Protein AF-A0A0N0MYP1-F1 (afdb_monomer_lite)

Sequence (74 aa):
EQESEPRSAAEISAALTQAHPDRSVKTTVVRTTLEGLVAKSHAHRAKQGSSVFYTAAATSEPAAAEPQQEAVAG

pLDDT: mean 75.98, std 20.22, range [34.53, 92.62]

Radius of gyration: 12.99 Å; chains: 1; bounding box: 24×30×40 Å

Secondary structure (DSSP, 8-state):
--PPPPEEHHHHHHHHHHH-TTS---HHHHHHHHHHHHHTTSEEEEEETTEEEEEE---S---S----------

Structure (mmCIF, N/CA/C/O backbone):
data_AF-A0A0N0MYP1-F1
#
_entry.id   AF-A0A0N0MYP1-F1
#
loop_
_atom_site.group_PDB
_atom_site.id
_atom_site.type_symbol
_atom_site.label_atom_id
_atom_site.label_alt_id
_atom_site.label_comp_id
_atom_site.label_asym_id
_atom_site.label_entity_id
_atom_site.label_seq_id
_atom_site.pdbx_PDB_ins_code
_atom_site.Cartn_x
_atom_site.Cartn_y
_atom_site.Cartn_z
_atom_site.occupancy
_atom_site.B_iso_or_equiv
_atom_site.auth_seq_id
_atom_site.auth_comp_id
_atom_site.auth_asym_id
_atom_site.auth_atom_id
_atom_site.pdbx_PDB_model_num
ATOM 1 N N . GLU A 1 1 ? 8.604 -10.687 17.626 1.00 35.53 1 GLU A N 1
ATOM 2 C CA . GLU A 1 1 ? 7.521 -10.515 16.642 1.00 35.53 1 GLU A CA 1
ATOM 3 C C . GLU A 1 1 ? 8.027 -9.523 15.626 1.00 35.53 1 GLU A C 1
ATOM 5 O O . GLU A 1 1 ? 8.579 -8.509 16.028 1.00 35.53 1 GLU A O 1
ATOM 10 N N . GLN A 1 2 ? 8.048 -9.935 14.366 1.00 43.06 2 GLN A N 1
ATOM 11 C CA . GLN A 1 2 ? 8.907 -9.350 13.347 1.00 43.06 2 GLN A CA 1
ATOM 12 C C . GLN A 1 2 ? 8.001 -8.687 12.300 1.00 43.06 2 GLN A C 1
ATOM 14 O O . GLN A 1 2 ? 7.685 -9.278 11.269 1.00 43.06 2 GLN A O 1
ATOM 19 N N . GLU A 1 3 ? 7.411 -7.546 12.677 1.00 51.41 3 GLU A N 1
ATOM 20 C CA . GLU A 1 3 ? 6.472 -6.795 11.838 1.00 51.41 3 GLU A CA 1
ATOM 21 C C . GLU A 1 3 ? 7.252 -5.830 10.932 1.00 51.41 3 GLU A C 1
ATOM 23 O O . GLU A 1 3 ? 7.958 -4.947 11.419 1.00 51.41 3 GLU A O 1
ATOM 28 N N . SER A 1 4 ? 7.123 -5.982 9.606 1.00 57.69 4 SER A N 1
ATOM 29 C CA . SER A 1 4 ? 7.761 -5.083 8.631 1.00 57.69 4 SER A CA 1
ATOM 30 C C . SER A 1 4 ? 7.405 -3.617 8.881 1.00 57.69 4 SER A C 1
ATOM 32 O O . SER 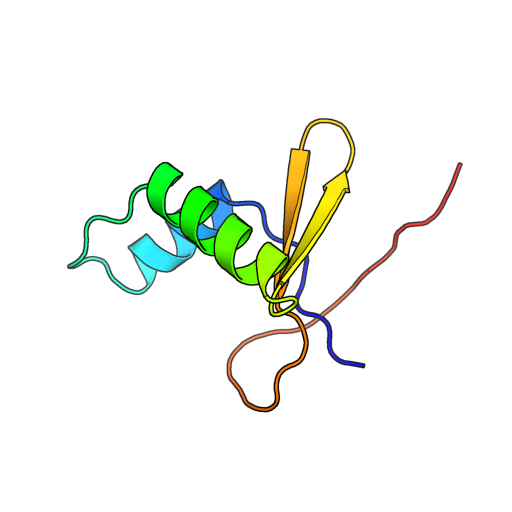A 1 4 ? 6.280 -3.304 9.271 1.00 57.69 4 SER A O 1
ATOM 34 N N . GLU A 1 5 ? 8.333 -2.712 8.560 1.00 69.50 5 GLU A N 1
ATOM 35 C CA . GLU A 1 5 ? 8.096 -1.273 8.683 1.00 69.50 5 GLU A CA 1
ATOM 36 C C . GLU A 1 5 ? 6.850 -0.825 7.891 1.00 69.50 5 GLU A C 1
ATOM 38 O O . GLU A 1 5 ? 6.641 -1.269 6.753 1.00 69.50 5 GLU A O 1
ATOM 43 N N . PRO A 1 6 ? 6.018 0.064 8.462 1.00 81.81 6 PRO A N 1
ATOM 44 C CA . PRO A 1 6 ? 4.810 0.554 7.811 1.00 81.81 6 PRO A CA 1
ATOM 45 C C . PRO A 1 6 ? 5.155 1.357 6.555 1.00 81.81 6 PRO A C 1
ATOM 47 O O . PRO A 1 6 ? 5.771 2.415 6.632 1.00 81.81 6 PRO A O 1
ATOM 50 N N . ARG A 1 7 ? 4.708 0.883 5.384 1.00 87.69 7 ARG A N 1
ATOM 51 C CA . ARG A 1 7 ? 4.911 1.568 4.092 1.00 87.69 7 ARG A CA 1
ATOM 52 C C . ARG A 1 7 ? 3.593 1.986 3.464 1.00 87.69 7 ARG A C 1
ATOM 54 O O . ARG A 1 7 ? 2.590 1.273 3.533 1.00 87.69 7 ARG A O 1
ATOM 61 N N . SER A 1 8 ? 3.576 3.145 2.816 1.00 90.88 8 SER A N 1
ATOM 62 C CA . SER A 1 8 ? 2.409 3.597 2.061 1.00 90.88 8 SER A CA 1
ATOM 63 C C . SER A 1 8 ? 2.278 2.850 0.728 1.00 90.88 8 SER A C 1
ATOM 65 O O . SER A 1 8 ? 3.244 2.330 0.169 1.00 90.88 8 SER A O 1
ATOM 67 N N . ALA A 1 9 ? 1.071 2.832 0.153 1.00 89.19 9 ALA A N 1
ATOM 68 C CA . ALA A 1 9 ? 0.845 2.203 -1.154 1.00 89.19 9 ALA A CA 1
ATOM 69 C C . ALA A 1 9 ? 1.688 2.838 -2.279 1.00 89.19 9 ALA A C 1
ATOM 71 O O . ALA A 1 9 ? 2.073 2.151 -3.225 1.00 89.19 9 ALA A O 1
ATOM 72 N N . ALA A 1 10 ? 1.982 4.139 -2.174 1.00 89.25 10 ALA A N 1
ATOM 73 C CA . ALA A 1 10 ? 2.830 4.846 -3.126 1.00 89.25 10 ALA A CA 1
ATOM 74 C C . ALA A 1 10 ? 4.279 4.345 -3.047 1.00 89.25 10 ALA A C 1
ATOM 76 O O . ALA A 1 10 ? 4.848 3.970 -4.072 1.00 89.25 10 ALA A O 1
ATOM 77 N N . GLU A 1 11 ? 4.834 4.244 -1.839 1.00 90.38 11 GLU A N 1
ATOM 78 C CA . GLU A 1 11 ? 6.186 3.719 -1.612 1.00 90.38 11 GLU A CA 1
ATOM 79 C C . GLU A 1 11 ? 6.314 2.265 -2.063 1.00 90.38 11 GLU A C 1
ATOM 81 O O . GLU A 1 11 ? 7.258 1.920 -2.770 1.00 90.38 11 GLU A O 1
ATOM 86 N N . ILE A 1 12 ? 5.323 1.425 -1.747 1.00 90.00 12 ILE A N 1
ATOM 87 C CA . ILE A 1 12 ? 5.280 0.032 -2.211 1.00 90.00 12 ILE A CA 1
ATOM 88 C C . ILE A 1 12 ? 5.266 -0.018 -3.744 1.00 90.00 12 ILE A C 1
ATOM 90 O O . ILE A 1 12 ? 6.009 -0.791 -4.344 1.00 90.00 12 ILE A O 1
ATOM 94 N N . SER A 1 13 ? 4.465 0.827 -4.404 1.00 90.38 13 SER A N 1
ATOM 95 C CA . SER A 1 13 ? 4.423 0.867 -5.871 1.00 90.38 13 SER A CA 1
ATOM 96 C C . SER A 1 13 ? 5.743 1.327 -6.500 1.00 90.38 13 SER A C 1
ATOM 98 O O . SER A 1 13 ? 6.162 0.766 -7.514 1.00 90.38 13 SER A O 1
ATOM 100 N N . ALA A 1 14 ? 6.428 2.292 -5.882 1.00 90.75 14 ALA A N 1
ATOM 101 C CA . ALA A 1 14 ? 7.735 2.757 -6.331 1.00 90.75 14 ALA A CA 1
ATOM 102 C C . ALA A 1 14 ? 8.798 1.662 -6.171 1.00 90.75 14 ALA A C 1
ATOM 104 O O . ALA A 1 14 ? 9.509 1.366 -7.128 1.00 90.75 14 ALA A O 1
ATOM 105 N N . ALA A 1 15 ? 8.845 1.001 -5.011 1.00 89.81 15 ALA A N 1
ATOM 106 C CA . ALA A 1 15 ? 9.759 -0.111 -4.753 1.00 89.81 15 ALA A CA 1
ATOM 107 C C . ALA A 1 15 ? 9.532 -1.278 -5.729 1.00 89.81 15 ALA A C 1
ATOM 109 O O . ALA A 1 15 ? 10.486 -1.813 -6.286 1.00 89.81 15 ALA A O 1
ATOM 110 N N . LEU A 1 16 ? 8.271 -1.629 -6.007 1.00 89.56 16 LEU A N 1
ATOM 111 C CA . LEU A 1 16 ? 7.928 -2.658 -6.993 1.00 89.56 16 LEU A CA 1
ATOM 112 C C . LEU A 1 16 ? 8.357 -2.271 -8.412 1.00 89.56 16 LEU A C 1
ATOM 114 O O . LEU A 1 16 ? 8.829 -3.125 -9.155 1.00 89.56 16 LEU A O 1
ATOM 118 N N . THR A 1 17 ? 8.219 -0.997 -8.785 1.00 89.88 17 THR A N 1
ATOM 119 C CA . THR A 1 17 ? 8.671 -0.497 -10.093 1.00 89.88 17 THR A CA 1
ATOM 120 C C . THR A 1 17 ? 10.194 -0.547 -10.209 1.00 89.88 17 THR A C 1
ATOM 122 O O . THR A 1 17 ? 10.718 -0.917 -11.252 1.00 89.88 17 THR A O 1
ATOM 125 N N . GLN A 1 18 ? 10.914 -0.213 -9.135 1.00 89.62 18 GLN A N 1
ATOM 126 C CA . GLN A 1 18 ? 12.377 -0.289 -9.097 1.00 89.62 18 GLN A CA 1
ATOM 127 C C . GLN A 1 18 ? 12.884 -1.736 -9.149 1.00 89.62 18 GLN A C 1
ATOM 129 O O . GLN A 1 18 ? 13.853 -2.015 -9.847 1.00 89.62 18 GLN A O 1
ATOM 134 N N . ALA A 1 19 ? 12.227 -2.658 -8.439 1.00 91.38 19 ALA A N 1
ATOM 135 C CA . ALA A 1 19 ? 12.581 -4.077 -8.438 1.00 91.38 19 ALA A CA 1
ATOM 136 C C . ALA A 1 19 ? 12.203 -4.790 -9.749 1.00 91.38 19 ALA A C 1
ATOM 138 O O . ALA A 1 19 ? 12.851 -5.760 -10.142 1.00 91.38 19 ALA A O 1
ATOM 139 N N . HIS A 1 20 ? 11.151 -4.320 -10.425 1.00 90.12 20 HIS A N 1
ATOM 140 C CA . HIS A 1 20 ? 10.629 -4.903 -11.659 1.00 90.12 20 HIS A CA 1
ATOM 141 C C . HIS A 1 20 ? 10.416 -3.827 -12.731 1.00 90.12 20 HIS A C 1
ATOM 143 O O . HIS A 1 20 ? 9.269 -3.544 -13.091 1.00 90.12 20 HIS A O 1
ATOM 149 N N . PRO A 1 21 ? 11.500 -3.247 -13.277 1.00 86.44 21 PRO A N 1
ATOM 150 C CA . PRO A 1 21 ? 11.409 -2.165 -14.258 1.00 86.44 21 PRO A CA 1
ATOM 151 C C . PRO A 1 21 ? 10.728 -2.603 -15.562 1.00 86.44 21 PRO A C 1
ATOM 153 O O . PRO A 1 21 ? 10.090 -1.792 -16.229 1.00 86.44 21 PRO A O 1
ATOM 156 N N . ASP A 1 22 ? 10.781 -3.895 -15.893 1.00 92.12 22 ASP A N 1
ATOM 157 C CA . ASP A 1 22 ? 10.094 -4.481 -17.050 1.00 92.12 22 ASP A CA 1
ATOM 158 C C . ASP A 1 22 ? 8.566 -4.561 -16.881 1.00 92.12 22 ASP A C 1
ATOM 160 O O . ASP A 1 22 ? 7.846 -4.913 -17.819 1.00 92.12 22 ASP A O 1
ATOM 164 N N . ARG A 1 23 ? 8.036 -4.266 -15.685 1.00 88.00 23 ARG A N 1
ATOM 165 C CA . ARG A 1 23 ? 6.600 -4.318 -15.393 1.00 88.00 23 ARG A CA 1
ATOM 166 C C . ARG A 1 23 ? 6.052 -2.938 -15.063 1.00 88.00 23 ARG A C 1
ATOM 168 O O . ARG A 1 23 ? 6.520 -2.248 -14.165 1.00 88.00 23 ARG A O 1
ATOM 175 N N . SER A 1 24 ? 4.953 -2.575 -15.724 1.00 86.81 24 SER A N 1
ATOM 176 C CA . SER A 1 24 ? 4.190 -1.383 -15.352 1.00 86.81 24 SER A CA 1
ATOM 177 C C . SER A 1 24 ? 3.362 -1.659 -14.093 1.00 86.81 24 SER A C 1
ATOM 179 O O . SER A 1 24 ? 2.334 -2.340 -14.143 1.00 86.81 24 SER A O 1
ATOM 181 N N . VAL A 1 25 ? 3.816 -1.137 -12.953 1.00 89.56 25 VAL A N 1
ATOM 182 C CA . VAL A 1 25 ? 3.124 -1.255 -11.665 1.00 89.56 25 VAL A CA 1
ATOM 183 C C . VAL A 1 25 ? 2.251 -0.023 -11.440 1.00 89.56 25 VAL A C 1
ATOM 185 O O . VAL A 1 25 ? 2.736 1.103 -11.3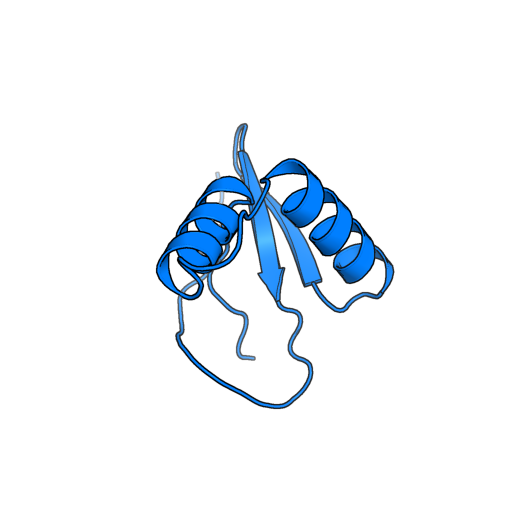73 1.00 89.56 25 VAL A O 1
ATOM 188 N N . LYS A 1 26 ? 0.937 -0.226 -11.301 1.00 91.00 26 LYS A N 1
ATOM 189 C CA . LYS A 1 26 ? -0.019 0.852 -11.005 1.00 91.00 26 LYS A CA 1
ATOM 190 C C . LYS A 1 26 ? -0.347 0.883 -9.518 1.00 91.00 26 LYS A C 1
ATOM 192 O O . LYS A 1 26 ? -0.774 -0.129 -8.962 1.00 91.00 26 LYS A O 1
ATOM 197 N N . THR A 1 27 ? -0.275 2.058 -8.898 1.00 89.94 27 THR A N 1
ATOM 198 C CA . THR A 1 27 ? -0.594 2.245 -7.471 1.00 89.94 27 THR A CA 1
ATOM 199 C C . THR A 1 27 ? -2.015 1.792 -7.109 1.00 89.94 27 THR A C 1
ATOM 201 O O . THR A 1 27 ? -2.215 1.225 -6.039 1.00 89.94 27 THR A O 1
ATOM 204 N N . THR A 1 28 ? -3.002 1.943 -8.004 1.00 92.12 28 THR A N 1
ATOM 205 C CA . THR A 1 28 ? -4.368 1.422 -7.785 1.00 92.12 28 THR A CA 1
ATOM 206 C C . THR A 1 28 ? -4.389 -0.095 -7.610 1.00 92.12 28 THR A C 1
ATOM 208 O O . THR A 1 28 ? -5.040 -0.593 -6.699 1.00 92.12 28 THR A O 1
ATOM 211 N N . VAL A 1 29 ? -3.639 -0.832 -8.438 1.00 92.31 29 VAL A N 1
ATOM 212 C CA . VAL A 1 29 ? -3.553 -2.300 -8.345 1.00 92.31 29 VAL A CA 1
ATOM 213 C C . VAL A 1 29 ? -2.864 -2.703 -7.047 1.00 92.31 29 VAL A C 1
ATOM 215 O O . VA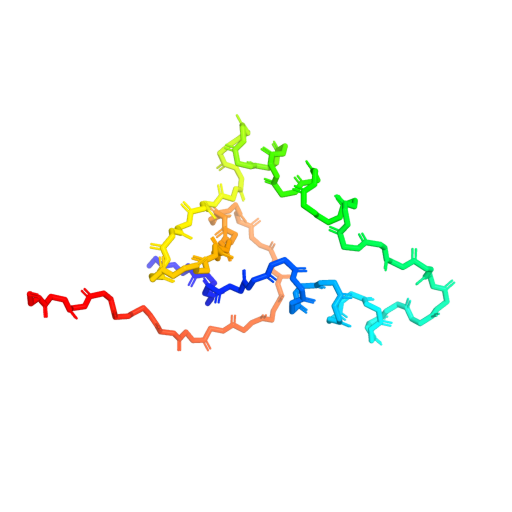L A 1 29 ? -3.327 -3.619 -6.371 1.00 92.31 29 VAL A O 1
ATOM 218 N N . VAL A 1 30 ? -1.808 -1.982 -6.657 1.00 91.44 30 VAL A N 1
ATOM 219 C CA . VAL A 1 30 ? -1.136 -2.182 -5.365 1.00 91.44 30 VAL A CA 1
ATOM 220 C C . VAL A 1 30 ? -2.127 -1.999 -4.214 1.00 91.44 30 VAL A C 1
ATOM 222 O O . VAL A 1 30 ? -2.226 -2.876 -3.363 1.00 91.44 30 VAL A O 1
ATOM 225 N N . ARG A 1 31 ? -2.933 -0.928 -4.223 1.00 90.81 31 ARG A N 1
ATOM 226 C CA . ARG A 1 31 ? -3.969 -0.699 -3.204 1.00 90.81 31 ARG A CA 1
ATOM 227 C C . ARG A 1 31 ? -4.993 -1.836 -3.157 1.00 90.81 31 ARG A C 1
ATOM 229 O O . ARG A 1 31 ? -5.199 -2.392 -2.086 1.00 90.81 31 ARG A O 1
ATOM 236 N N . THR A 1 32 ? -5.595 -2.210 -4.285 1.00 92.62 32 THR A N 1
ATOM 237 C CA . THR A 1 32 ? -6.600 -3.290 -4.318 1.00 92.62 32 THR A CA 1
ATOM 238 C C . THR A 1 32 ? -6.014 -4.626 -3.852 1.00 92.62 32 THR A C 1
ATOM 240 O O . THR A 1 32 ? -6.672 -5.387 -3.146 1.00 92.62 32 THR A O 1
ATOM 243 N N . THR A 1 33 ? -4.753 -4.902 -4.191 1.00 91.38 33 THR A N 1
ATOM 244 C CA . THR A 1 33 ? -4.051 -6.105 -3.722 1.00 91.38 33 THR A CA 1
ATOM 245 C C . THR 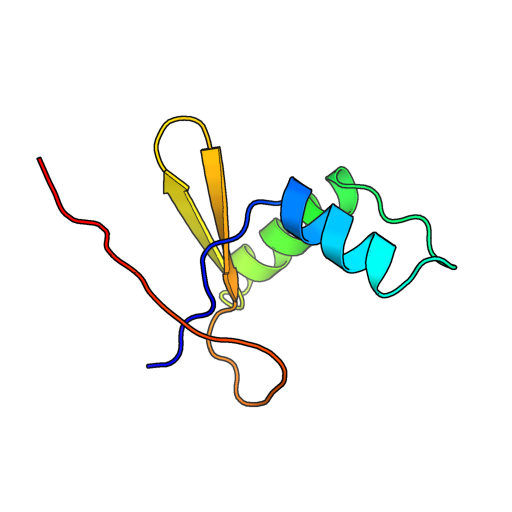A 1 33 ? -3.854 -6.071 -2.208 1.00 91.38 33 THR A C 1
ATOM 247 O O . THR A 1 33 ? -4.169 -7.048 -1.533 1.00 91.38 33 THR A O 1
ATOM 250 N N . LEU A 1 34 ? -3.391 -4.942 -1.662 1.00 90.25 34 LEU A N 1
ATOM 251 C CA . LEU A 1 34 ? -3.216 -4.754 -0.220 1.00 90.25 34 LEU A CA 1
ATOM 252 C C . LEU A 1 34 ? -4.543 -4.885 0.533 1.00 90.25 34 LEU A C 1
ATOM 254 O O . LEU A 1 34 ? -4.589 -5.544 1.564 1.00 90.25 34 LEU A O 1
ATOM 258 N N . GLU A 1 35 ? -5.637 -4.334 0.007 1.00 90.44 35 GLU A N 1
ATOM 259 C CA . GLU A 1 35 ? -6.980 -4.504 0.576 1.00 90.44 35 GLU A CA 1
ATOM 260 C C . GLU A 1 35 ? -7.395 -5.983 0.621 1.00 90.44 35 GLU A C 1
ATOM 262 O O . GLU A 1 35 ? -7.925 -6.445 1.631 1.00 90.44 35 GLU A O 1
ATOM 267 N N . GLY A 1 36 ? -7.087 -6.749 -0.430 1.00 91.56 36 GLY A N 1
ATOM 268 C CA . GLY A 1 36 ? -7.306 -8.195 -0.459 1.00 91.56 36 GLY A CA 1
ATOM 269 C C . GLY A 1 36 ? -6.441 -8.966 0.542 1.00 91.56 36 GLY A C 1
ATOM 270 O O . GLY A 1 36 ? -6.913 -9.938 1.128 1.00 91.56 36 GLY A O 1
ATOM 271 N N . LEU A 1 37 ? -5.195 -8.539 0.767 1.00 90.50 37 LEU A N 1
ATOM 272 C CA . LEU A 1 37 ? -4.317 -9.127 1.785 1.00 90.50 37 LEU A CA 1
ATOM 273 C C . LEU A 1 37 ? -4.806 -8.809 3.200 1.00 90.50 37 LEU A C 1
ATOM 275 O O . LEU A 1 37 ? -4.815 -9.699 4.045 1.00 90.50 37 LEU A O 1
ATOM 279 N N . VAL A 1 38 ? -5.287 -7.589 3.442 1.00 89.56 38 VAL A N 1
ATOM 280 C CA . VAL A 1 38 ? -5.892 -7.192 4.722 1.00 89.56 38 VAL A CA 1
ATOM 281 C C . VAL A 1 38 ? -7.165 -7.988 4.997 1.00 89.56 38 VAL A C 1
ATOM 283 O O . VAL A 1 38 ? -7.342 -8.493 6.100 1.00 89.56 38 VAL A O 1
ATOM 286 N N . ALA A 1 39 ? -8.023 -8.178 3.991 1.00 90.69 39 ALA A N 1
ATOM 287 C CA . ALA A 1 39 ? -9.225 -9.004 4.122 1.00 90.69 39 ALA A CA 1
ATOM 288 C C . ALA A 1 39 ? -8.913 -10.478 4.446 1.00 90.69 39 ALA A C 1
ATOM 290 O O . ALA A 1 39 ? -9.744 -11.169 5.030 1.00 90.69 39 ALA A O 1
ATOM 291 N N . LYS A 1 40 ? -7.720 -10.952 4.072 1.00 88.50 40 LYS A N 1
ATOM 292 C CA . LYS A 1 40 ? -7.212 -12.300 4.366 1.00 88.50 40 LYS A CA 1
ATOM 293 C C . LYS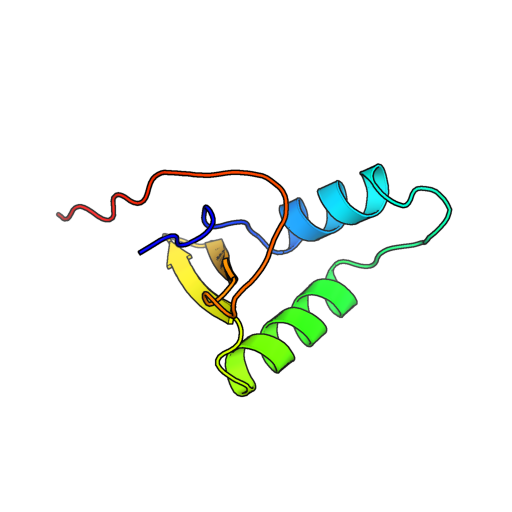 A 1 40 ? -6.349 -12.361 5.630 1.00 88.50 40 LYS A C 1
ATOM 295 O O . LYS A 1 40 ? -5.780 -13.410 5.902 1.00 88.50 40 LYS A O 1
ATOM 300 N N . SER A 1 41 ? -6.213 -11.262 6.375 1.00 85.00 41 SER A N 1
ATOM 301 C CA . SER A 1 41 ? -5.312 -11.149 7.534 1.00 85.00 41 SER A CA 1
ATOM 302 C C . SER A 1 41 ? -3.835 -11.439 7.218 1.00 85.00 41 SER A C 1
ATOM 304 O O . SER A 1 41 ? -3.074 -11.826 8.095 1.00 85.00 41 SER A O 1
ATOM 306 N N . HIS A 1 42 ? -3.419 -11.253 5.962 1.00 85.19 42 HIS A N 1
ATOM 307 C CA . HIS A 1 42 ? -2.027 -11.395 5.509 1.00 85.19 42 HIS A CA 1
ATOM 308 C C . HIS A 1 42 ? -1.275 -10.051 5.486 1.00 85.19 42 HIS A C 1
ATOM 310 O O . HIS A 1 42 ? -0.071 -10.007 5.246 1.00 85.19 42 HIS A O 1
ATOM 316 N N . ALA A 1 43 ? -1.976 -8.942 5.711 1.00 87.88 43 ALA A N 1
ATOM 317 C CA . ALA A 1 43 ? -1.398 -7.618 5.887 1.00 87.88 43 ALA A CA 1
ATOM 318 C C . ALA A 1 43 ? -2.239 -6.824 6.887 1.00 87.88 43 ALA A C 1
ATOM 320 O O . ALA A 1 43 ? -3.447 -7.039 6.999 1.00 87.88 43 ALA A O 1
ATOM 321 N N . HIS A 1 44 ? -1.622 -5.867 7.568 1.00 87.06 44 HIS A N 1
ATOM 322 C CA . HIS A 1 44 ? -2.317 -4.916 8.421 1.00 87.06 44 HIS A CA 1
ATOM 323 C C . HIS A 1 44 ? -2.309 -3.537 7.775 1.00 87.06 44 HIS A C 1
ATOM 325 O O . HIS A 1 44 ? -1.411 -3.179 7.013 1.00 87.06 44 HIS A O 1
ATOM 331 N N . ARG A 1 45 ? -3.351 -2.758 8.067 1.00 89.12 45 ARG A N 1
ATOM 332 C CA . ARG A 1 45 ? -3.495 -1.377 7.610 1.00 89.12 45 ARG A CA 1
ATOM 333 C C . ARG A 1 45 ? -3.628 -0.464 8.817 1.00 89.12 45 ARG A C 1
ATOM 335 O O . ARG A 1 45 ? -4.571 -0.614 9.590 1.00 89.12 45 ARG A O 1
ATOM 342 N N . ALA A 1 46 ? -2.760 0.535 8.905 1.00 86.31 46 ALA A N 1
ATOM 343 C CA . ALA A 1 46 ? -2.803 1.576 9.923 1.00 86.31 46 ALA A CA 1
ATOM 344 C C . ALA A 1 46 ? -2.972 2.955 9.273 1.00 86.31 46 ALA A C 1
ATOM 346 O O . ALA A 1 46 ? -2.462 3.218 8.184 1.00 86.31 46 ALA A O 1
ATOM 347 N N . LYS A 1 47 ? -3.713 3.852 9.927 1.00 88.12 47 LYS A N 1
ATOM 348 C CA . LYS A 1 47 ? -3.825 5.256 9.512 1.00 88.12 47 LYS A CA 1
ATOM 349 C C . LYS A 1 47 ? -2.972 6.104 10.453 1.00 88.12 47 LYS A C 1
ATOM 351 O O . LYS A 1 47 ? -3.231 6.105 11.650 1.00 88.12 47 LYS A O 1
ATOM 356 N N . GLN A 1 48 ? -2.009 6.840 9.907 1.00 84.44 48 GLN A N 1
ATOM 357 C CA . GLN A 1 48 ? -1.139 7.753 10.648 1.00 84.44 48 GLN A CA 1
ATOM 358 C C . GLN A 1 48 ? -1.307 9.163 10.069 1.00 84.44 48 GLN A C 1
ATOM 360 O O . GLN A 1 48 ? -0.943 9.440 8.924 1.00 84.44 48 GLN A O 1
ATOM 365 N N . GLY A 1 49 ? -1.943 10.046 10.843 1.00 87.06 49 GLY A N 1
ATOM 366 C CA . GLY A 1 49 ? -2.347 11.373 10.376 1.00 87.06 49 GLY A CA 1
ATOM 367 C C . GLY A 1 49 ? -3.349 11.298 9.216 1.00 87.06 49 GLY A C 1
ATOM 368 O O . GLY A 1 49 ? -4.425 10.707 9.342 1.00 87.06 49 GLY A O 1
ATOM 369 N N . SER A 1 50 ? -3.004 11.901 8.075 1.00 86.00 50 SER A N 1
ATOM 370 C CA . SER A 1 50 ? -3.789 11.840 6.831 1.00 86.00 50 SER A CA 1
ATOM 371 C C . SER A 1 50 ? -3.420 10.657 5.926 1.00 86.00 50 SER A C 1
ATOM 373 O O . SER A 1 50 ? -4.120 10.404 4.943 1.00 86.00 50 SER A O 1
ATOM 375 N N . SER A 1 51 ? -2.366 9.915 6.265 1.00 83.94 51 SER A N 1
ATOM 376 C CA . SER A 1 51 ? -1.791 8.864 5.428 1.00 83.94 51 SER A CA 1
ATOM 377 C C . SER A 1 51 ? -2.159 7.469 5.923 1.00 83.94 51 SER A C 1
ATOM 379 O O . SER A 1 51 ? -2.433 7.242 7.102 1.00 83.94 51 SER A O 1
ATOM 381 N N . VAL A 1 52 ? -2.182 6.516 4.992 1.00 88.81 52 VAL A N 1
ATOM 382 C CA . VAL A 1 52 ? -2.473 5.106 5.263 1.00 88.81 52 VAL A CA 1
ATOM 383 C C . VAL A 1 52 ? -1.242 4.278 4.933 1.00 88.81 52 VAL A C 1
ATOM 385 O O . VAL A 1 52 ? -0.725 4.353 3.816 1.00 88.81 52 VAL A O 1
ATOM 388 N N . PHE A 1 53 ? -0.832 3.467 5.897 1.00 89.19 53 PHE A N 1
ATOM 389 C CA . PHE A 1 53 ? 0.323 2.592 5.828 1.00 89.19 53 PHE A CA 1
ATOM 390 C C . PHE A 1 53 ? -0.105 1.137 5.953 1.00 89.19 53 PHE A C 1
ATOM 392 O O . PHE A 1 53 ? -1.133 0.820 6.559 1.00 89.19 53 PHE A O 1
ATOM 399 N N . TYR A 1 54 ? 0.694 0.265 5.358 1.00 89.44 54 TYR A N 1
ATOM 400 C CA . TYR A 1 54 ? 0.489 -1.168 5.352 1.00 89.44 54 TYR A CA 1
ATOM 401 C C . TYR A 1 54 ? 1.730 -1.861 5.899 1.00 89.44 54 TYR A C 1
ATOM 403 O O . TYR A 1 54 ? 2.853 -1.468 5.579 1.00 89.44 54 TYR A O 1
ATOM 411 N N . THR A 1 55 ? 1.511 -2.901 6.691 1.00 87.38 55 THR A N 1
ATOM 412 C CA . THR A 1 55 ? 2.546 -3.817 7.176 1.00 87.38 55 THR A CA 1
ATOM 413 C C . THR A 1 55 ? 2.184 -5.229 6.735 1.00 87.38 55 THR A C 1
ATOM 415 O O . THR A 1 55 ? 1.006 -5.586 6.655 1.00 87.38 55 THR A O 1
ATOM 418 N N . ALA A 1 56 ? 3.179 -6.038 6.378 1.00 81.69 56 ALA A N 1
ATOM 419 C CA . ALA A 1 56 ? 2.939 -7.448 6.097 1.00 81.69 56 ALA A CA 1
ATOM 420 C C . ALA A 1 56 ? 2.627 -8.170 7.415 1.00 81.69 56 ALA A C 1
ATOM 422 O O . ALA A 1 56 ? 3.312 -7.943 8.410 1.00 81.69 56 ALA A O 1
ATOM 423 N N . ALA A 1 57 ? 1.602 -9.025 7.430 1.00 73.19 57 ALA A N 1
ATOM 424 C CA . ALA A 1 57 ? 1.383 -9.907 8.569 1.00 73.19 57 ALA A CA 1
ATOM 425 C C . ALA A 1 57 ? 2.441 -11.012 8.515 1.00 73.19 57 ALA A C 1
ATOM 427 O O . ALA A 1 57 ? 2.735 -11.528 7.433 1.00 73.19 57 ALA A O 1
ATOM 428 N N . ALA A 1 58 ? 3.007 -11.375 9.665 1.00 61.72 58 ALA A N 1
ATOM 429 C CA . ALA A 1 58 ? 4.035 -12.404 9.773 1.00 61.72 58 ALA A CA 1
ATOM 430 C C . ALA A 1 58 ? 3.472 -13.791 9.402 1.00 61.72 58 ALA A C 1
ATOM 432 O O . ALA A 1 58 ? 3.094 -14.589 10.253 1.00 61.72 58 ALA A O 1
ATOM 433 N N . THR A 1 59 ? 3.398 -14.084 8.107 1.00 49.44 59 THR A N 1
ATOM 434 C CA . THR A 1 59 ? 3.313 -15.446 7.584 1.00 49.44 59 THR A CA 1
ATOM 435 C C . THR A 1 59 ? 4.744 -15.875 7.302 1.00 49.44 59 THR A C 1
ATOM 437 O O . THR A 1 59 ? 5.444 -15.196 6.557 1.00 49.44 59 THR A O 1
ATOM 440 N N . SER A 1 60 ? 5.197 -16.937 7.966 1.00 41.94 60 SER A N 1
ATOM 441 C CA . SER A 1 60 ? 6.569 -17.441 7.928 1.00 41.94 60 SER A CA 1
ATOM 442 C C . SER A 1 60 ? 7.216 -17.401 6.529 1.00 41.94 60 SER A C 1
ATOM 444 O O . SER A 1 60 ? 6.725 -18.049 5.607 1.00 41.94 60 SER A O 1
ATOM 446 N N . GLU A 1 61 ? 8.369 -16.709 6.473 1.00 41.78 61 GLU A N 1
ATOM 447 C CA . GLU A 1 61 ? 9.520 -16.847 5.548 1.00 41.78 61 GLU A CA 1
ATOM 448 C C . GLU A 1 61 ? 9.586 -16.021 4.226 1.00 41.78 61 GLU A C 1
ATOM 450 O O . GLU A 1 61 ? 8.562 -15.608 3.687 1.00 41.78 61 GLU A O 1
ATOM 455 N N . PRO A 1 62 ? 10.804 -15.653 3.738 1.00 56.28 62 PRO A N 1
ATOM 456 C CA . PRO A 1 62 ? 11.451 -14.381 4.103 1.00 56.28 62 PRO A CA 1
ATOM 457 C C . PRO A 1 62 ? 11.959 -13.570 2.883 1.00 56.28 62 PRO A C 1
ATOM 459 O O . PRO A 1 62 ? 12.255 -14.132 1.835 1.00 56.28 62 PRO A O 1
ATOM 462 N N . ALA A 1 63 ? 12.137 -12.251 3.030 1.00 36.44 63 ALA A N 1
ATOM 463 C CA . ALA A 1 63 ? 13.328 -11.511 2.571 1.00 36.44 63 ALA A CA 1
ATOM 464 C C . ALA A 1 63 ? 13.119 -9.988 2.639 1.00 36.44 63 ALA A C 1
ATOM 466 O O . ALA A 1 63 ? 12.225 -9.433 2.007 1.00 36.44 63 ALA A O 1
ATOM 467 N N . ALA A 1 64 ? 14.071 -9.343 3.315 1.00 37.53 64 ALA A N 1
ATOM 468 C CA . ALA A 1 64 ? 14.405 -7.920 3.285 1.00 37.53 64 ALA A CA 1
ATOM 469 C C . ALA A 1 64 ? 13.571 -6.948 4.152 1.00 37.53 64 ALA A C 1
ATOM 471 O O . ALA A 1 64 ? 12.707 -6.211 3.676 1.00 37.53 64 ALA A O 1
ATOM 472 N N . ALA A 1 65 ? 14.073 -6.844 5.387 1.00 35.91 65 ALA A N 1
ATOM 473 C CA . ALA A 1 65 ? 14.330 -5.613 6.141 1.00 35.91 65 ALA A CA 1
ATOM 474 C C . ALA A 1 65 ? 13.300 -5.177 7.205 1.00 35.91 65 ALA A C 1
ATOM 476 O O . ALA A 1 65 ? 12.091 -5.172 7.000 1.00 35.91 65 ALA A O 1
ATOM 477 N N . GLU A 1 66 ? 13.883 -4.797 8.338 1.00 43.28 66 GLU A N 1
ATOM 478 C CA . GLU A 1 66 ? 13.418 -4.598 9.718 1.00 43.28 66 GLU A CA 1
ATOM 479 C C . GLU A 1 66 ? 14.241 -3.438 10.317 1.00 43.28 66 GLU A C 1
ATOM 481 O O . GLU A 1 66 ? 15.388 -3.293 9.869 1.00 43.28 66 GLU A O 1
ATOM 486 N N . PRO A 1 67 ? 13.871 -2.812 11.459 1.00 52.94 67 PRO A N 1
ATOM 487 C CA . PRO A 1 67 ? 12.545 -2.471 12.013 1.00 52.94 67 PRO A CA 1
ATOM 488 C C . PRO A 1 67 ? 12.494 -0.965 12.441 1.00 52.94 67 PRO A C 1
ATOM 490 O O . PRO A 1 67 ? 13.524 -0.299 12.452 1.00 52.94 67 PRO A O 1
ATOM 493 N N . GLN A 1 68 ? 11.349 -0.339 12.768 1.00 38.25 68 GLN A N 1
ATOM 494 C CA . GLN A 1 68 ? 10.954 -0.059 14.169 1.00 38.25 68 GLN A CA 1
ATOM 495 C C . GLN A 1 68 ? 9.597 0.683 14.237 1.00 38.25 68 GLN A C 1
ATOM 497 O O . GLN A 1 68 ? 9.405 1.744 13.645 1.00 38.25 68 GLN A O 1
ATOM 502 N N . GLN A 1 69 ? 8.658 0.117 14.996 1.00 48.62 69 GLN A N 1
ATOM 503 C CA . GLN A 1 69 ? 7.386 0.725 15.386 1.00 48.62 69 GLN A CA 1
ATOM 504 C C . GLN A 1 69 ? 7.609 1.674 16.571 1.00 48.62 69 GLN A C 1
ATOM 506 O O . GLN A 1 69 ? 8.164 1.259 17.583 1.00 48.62 69 GLN A O 1
ATOM 511 N N . GLU A 1 70 ? 7.101 2.904 16.501 1.00 39.72 70 GLU A N 1
ATOM 512 C CA . GLU A 1 70 ? 6.742 3.649 17.709 1.00 39.72 70 GLU A CA 1
ATOM 513 C C . GLU A 1 70 ? 5.495 4.499 17.446 1.00 39.72 70 GLU A C 1
ATOM 515 O O . GLU A 1 70 ? 5.540 5.628 16.960 1.00 39.72 70 GLU A O 1
ATOM 520 N N . ALA A 1 71 ? 4.341 3.907 17.751 1.00 54.44 71 ALA A N 1
ATOM 521 C CA . ALA A 1 71 ? 3.171 4.672 18.133 1.00 54.44 71 ALA A CA 1
ATOM 522 C C . ALA A 1 71 ? 3.321 5.027 19.623 1.00 54.44 71 ALA A C 1
ATOM 524 O O . ALA A 1 71 ? 2.990 4.223 20.489 1.00 54.44 71 ALA A O 1
ATOM 525 N N . VAL A 1 72 ? 3.812 6.233 19.910 1.00 41.31 72 VAL A N 1
ATOM 526 C CA . VAL A 1 72 ? 3.607 6.939 21.189 1.00 41.31 72 VAL A CA 1
ATOM 527 C C . VAL A 1 72 ? 2.960 8.283 20.830 1.00 41.31 72 VAL A C 1
ATOM 529 O O . VAL A 1 72 ? 3.492 9.036 20.024 1.00 41.31 72 VAL A O 1
ATOM 532 N N . ALA A 1 73 ? 1.658 8.441 21.067 1.00 44.47 73 ALA A N 1
ATOM 533 C CA . ALA A 1 73 ? 1.025 8.861 22.323 1.00 44.47 73 ALA A CA 1
ATOM 534 C C . ALA A 1 73 ? 1.051 10.391 22.508 1.00 44.47 73 ALA A C 1
ATOM 536 O O . ALA A 1 73 ? 2.111 11.009 22.436 1.00 44.47 73 ALA A O 1
ATOM 537 N N . GLY A 1 74 ? -0.124 10.975 22.775 1.00 34.53 74 GLY A N 1
ATOM 538 C CA . GLY A 1 74 ? -0.310 12.387 23.128 1.00 34.53 74 GLY A CA 1
ATOM 539 C C . GLY A 1 74 ? -1.699 12.896 22.79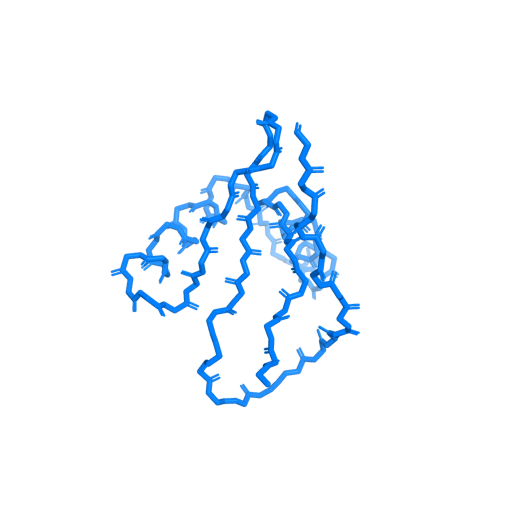8 1.00 34.53 74 GLY A C 1
ATOM 540 O O . GLY A 1 74 ? -1.835 13.506 21.717 1.00 34.53 74 GLY A O 1
#

Foldseek 3Di:
DFKAEWDALVRVQVVCCVVCVVDDGDSVVSVVVQVVCVVVVQKDWDDDPPTITIIGDPDDDDDDDDDDDDDDDD